Protein AF-A0A1V5R3N8-F1 (afdb_monomer)

Mean predicted aligned error: 13.06 Å

Secondary structure (DSSP, 8-state):
----HHHHHHHHHHT------HHHHHHHHHHHHHHHHHH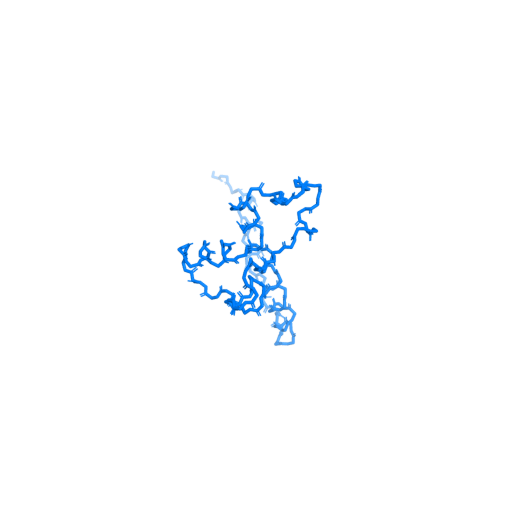HHHHHHHHHTSS-TTT---S-GGG-----S-TT-----TTTS------HHHHHHHHHH-

Sequence (98 aa):
MVEQPAVNRLLSKVMTKDNRKYADRRKYLIEAVSKRRKAVRDKALEYKGGKCEICGYSKCVQALEFHHLDGNKKDFGVSSKGFQDLGIKSFKRLINAC

Structure (mmCIF, N/CA/C/O backbone):
data_AF-A0A1V5R3N8-F1
#
_entry.id   AF-A0A1V5R3N8-F1
#
loop_
_atom_site.group_PDB
_atom_site.id
_atom_site.type_symbol
_atom_site.label_atom_id
_atom_site.label_alt_id
_atom_site.label_comp_id
_atom_site.label_asym_id
_atom_site.label_entity_id
_atom_site.label_seq_id
_atom_site.pdbx_PDB_ins_code
_atom_site.Cartn_x
_atom_site.Cartn_y
_atom_site.Cartn_z
_atom_site.occupancy
_atom_site.B_iso_or_equiv
_atom_site.auth_seq_id
_atom_site.auth_comp_id
_atom_site.auth_asym_id
_atom_site.auth_atom_id
_atom_site.pdbx_PDB_model_num
ATOM 1 N N . MET A 1 1 ? 42.700 25.940 -3.695 1.00 45.88 1 MET A N 1
ATOM 2 C CA . MET A 1 1 ? 41.492 25.421 -4.371 1.00 45.88 1 MET A CA 1
ATOM 3 C C . MET A 1 1 ? 41.456 23.924 -4.117 1.00 45.88 1 MET A C 1
ATOM 5 O O . MET A 1 1 ? 42.309 23.220 -4.631 1.00 45.88 1 MET A O 1
ATOM 9 N N . VAL A 1 2 ? 40.607 23.472 -3.193 1.00 49.53 2 VAL A N 1
ATOM 10 C CA . VAL A 1 2 ? 40.613 22.086 -2.698 1.00 49.53 2 VAL A CA 1
ATOM 11 C C . VAL A 1 2 ? 39.740 21.251 -3.628 1.00 49.53 2 VAL A C 1
ATOM 13 O O . VAL A 1 2 ? 38.520 21.411 -3.631 1.00 49.53 2 VAL A O 1
ATOM 16 N N . GLU A 1 3 ? 40.352 20.401 -4.447 1.00 57.38 3 GLU A N 1
ATOM 17 C CA . GLU A 1 3 ? 39.618 19.399 -5.219 1.00 57.38 3 GLU A CA 1
ATOM 18 C C . GLU A 1 3 ? 38.978 18.413 -4.237 1.00 57.38 3 GLU A C 1
ATOM 20 O O . GLU A 1 3 ? 39.668 17.664 -3.547 1.00 57.38 3 GLU A O 1
ATOM 25 N N . GLN A 1 4 ? 37.651 18.464 -4.103 1.00 56.12 4 GLN A N 1
ATOM 26 C CA . GLN A 1 4 ? 36.930 17.611 -3.164 1.00 56.12 4 GLN A CA 1
ATOM 27 C C . GLN A 1 4 ? 36.832 16.178 -3.732 1.00 56.12 4 GLN A C 1
ATOM 29 O O . GLN A 1 4 ? 36.102 15.951 -4.702 1.00 56.12 4 GLN A O 1
ATOM 34 N N . PRO A 1 5 ? 37.480 15.168 -3.119 1.00 61.44 5 PRO A N 1
ATOM 35 C CA . PRO A 1 5 ? 37.519 13.793 -3.639 1.00 61.44 5 PRO A CA 1
ATOM 36 C C . PRO A 1 5 ? 36.139 13.110 -3.671 1.00 61.44 5 PRO A C 1
ATOM 38 O O . PRO A 1 5 ? 35.936 12.118 -4.374 1.00 61.44 5 PRO A O 1
ATOM 41 N N . ALA A 1 6 ? 35.161 13.654 -2.940 1.00 62.47 6 ALA A N 1
ATOM 42 C CA . ALA A 1 6 ? 33.785 13.170 -2.927 1.00 62.47 6 ALA A CA 1
ATOM 43 C C . ALA A 1 6 ? 33.082 13.317 -4.291 1.00 62.47 6 ALA A C 1
ATOM 45 O O . ALA A 1 6 ? 32.269 12.466 -4.656 1.00 62.47 6 ALA A O 1
ATOM 46 N N . VAL A 1 7 ? 33.421 14.350 -5.069 1.00 61.25 7 VAL A N 1
ATOM 47 C CA . VAL A 1 7 ? 32.754 14.646 -6.348 1.00 61.25 7 VAL A CA 1
ATOM 48 C C . VAL A 1 7 ? 33.197 13.656 -7.436 1.00 61.25 7 VAL A C 1
ATOM 50 O O . VAL A 1 7 ? 32.367 13.125 -8.174 1.00 61.25 7 VAL A O 1
ATOM 53 N N . ASN A 1 8 ? 34.481 13.276 -7.448 1.00 59.44 8 ASN A N 1
ATO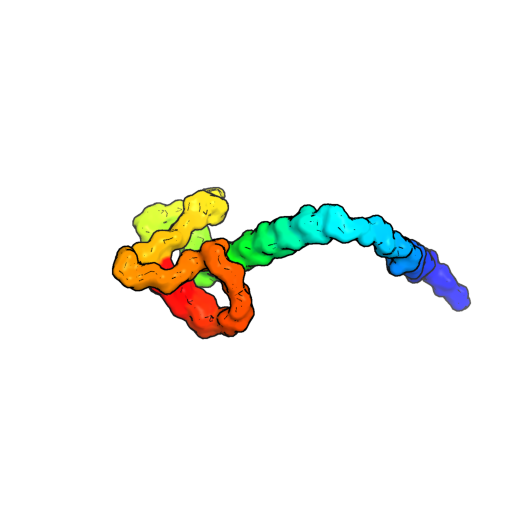M 54 C CA . ASN A 1 8 ? 35.032 12.274 -8.375 1.00 59.44 8 ASN A CA 1
ATOM 55 C C . ASN A 1 8 ? 34.500 10.850 -8.123 1.00 59.44 8 ASN A C 1
ATOM 57 O O . ASN A 1 8 ? 34.321 10.061 -9.058 1.00 59.44 8 ASN A O 1
ATOM 61 N N . ARG A 1 9 ? 34.161 10.516 -6.872 1.00 57.19 9 ARG A N 1
ATOM 62 C CA . ARG A 1 9 ? 33.523 9.231 -6.536 1.00 57.19 9 ARG A CA 1
ATOM 63 C C . ARG A 1 9 ? 32.077 9.145 -7.036 1.00 57.19 9 ARG A C 1
ATOM 65 O O . ARG A 1 9 ? 31.608 8.059 -7.370 1.00 57.19 9 ARG A O 1
ATOM 72 N N . LEU A 1 10 ? 31.372 10.273 -7.094 1.00 58.38 10 LEU A N 1
ATOM 73 C CA . LEU A 1 10 ? 30.011 10.346 -7.630 1.00 58.38 10 LEU A CA 1
ATOM 74 C C . LEU A 1 10 ? 30.009 10.304 -9.163 1.00 58.38 10 LEU A C 1
ATOM 76 O O . LEU A 1 10 ? 29.210 9.567 -9.738 1.00 58.38 10 LEU A O 1
ATOM 80 N N . LEU A 1 11 ? 30.944 10.996 -9.822 1.00 56.75 11 LEU A N 1
ATOM 81 C CA . LEU A 1 11 ? 31.069 11.001 -11.287 1.00 56.75 11 LEU A CA 1
ATOM 82 C C . LEU A 1 11 ? 31.350 9.603 -11.866 1.00 56.75 11 LEU A C 1
ATOM 84 O O . LEU A 1 11 ? 30.705 9.194 -12.830 1.00 56.75 11 LEU A O 1
ATOM 88 N N . SER A 1 12 ? 32.218 8.813 -11.225 1.00 56.53 12 SER A N 1
ATOM 89 C CA . SER A 1 12 ? 32.488 7.426 -11.652 1.00 56.53 12 SER A CA 1
ATOM 90 C C . SER A 1 12 ? 31.284 6.484 -11.493 1.00 56.53 12 SER A C 1
ATOM 92 O O . SER A 1 12 ? 31.147 5.521 -12.246 1.00 56.53 12 SER A O 1
ATOM 94 N N . LYS A 1 13 ? 30.365 6.775 -10.563 1.00 56.44 13 LYS A N 1
ATOM 95 C CA . LYS A 1 13 ? 29.134 5.994 -10.360 1.00 56.44 13 LYS A CA 1
ATOM 96 C C . LYS A 1 13 ? 28.107 6.226 -11.479 1.00 56.44 13 LYS A C 1
ATOM 98 O O . LYS A 1 13 ? 27.373 5.305 -11.831 1.00 56.44 13 LYS A O 1
ATOM 103 N N . VAL A 1 14 ? 28.073 7.436 -12.045 1.00 61.72 14 VAL A N 1
ATOM 104 C CA . VAL A 1 14 ? 27.115 7.859 -13.086 1.00 61.72 14 VAL A CA 1
ATOM 105 C C . VAL A 1 14 ? 27.473 7.299 -14.472 1.00 61.72 14 VAL A C 1
ATOM 107 O O . VAL A 1 14 ? 26.587 7.085 -15.291 1.00 61.72 14 VAL A O 1
ATOM 110 N N . MET A 1 15 ? 28.747 6.983 -14.727 1.00 60.53 15 MET A N 1
ATOM 111 C CA . MET A 1 15 ? 29.244 6.552 -16.046 1.00 60.53 15 MET A CA 1
ATOM 112 C C . MET A 1 15 ? 29.263 5.030 -16.274 1.00 60.53 15 MET A C 1
ATOM 114 O O . MET A 1 15 ? 29.887 4.550 -17.223 1.00 60.53 15 MET A O 1
ATOM 118 N N . THR A 1 16 ? 28.606 4.235 -15.427 1.00 66.69 16 THR A N 1
ATOM 119 C CA . THR A 1 16 ? 28.526 2.787 -15.670 1.00 66.69 16 THR A CA 1
ATOM 120 C C . THR A 1 16 ? 27.557 2.518 -16.824 1.00 66.69 16 THR A C 1
ATOM 122 O O . THR A 1 16 ? 26.375 2.846 -16.747 1.00 66.69 16 THR A O 1
ATOM 125 N N . LYS A 1 17 ? 28.074 1.967 -17.933 1.00 66.88 17 LYS A N 1
ATOM 126 C CA . LYS A 1 17 ? 27.265 1.578 -19.098 1.00 66.88 17 LYS A CA 1
ATOM 127 C C . LYS A 1 17 ? 26.133 0.666 -18.637 1.00 66.88 17 LYS A C 1
ATOM 129 O O . LYS A 1 17 ? 26.372 -0.388 -18.049 1.00 66.88 17 LYS A O 1
ATOM 134 N N . ASP A 1 18 ? 24.909 1.079 -18.932 1.00 67.75 18 ASP A N 1
ATOM 135 C CA . ASP 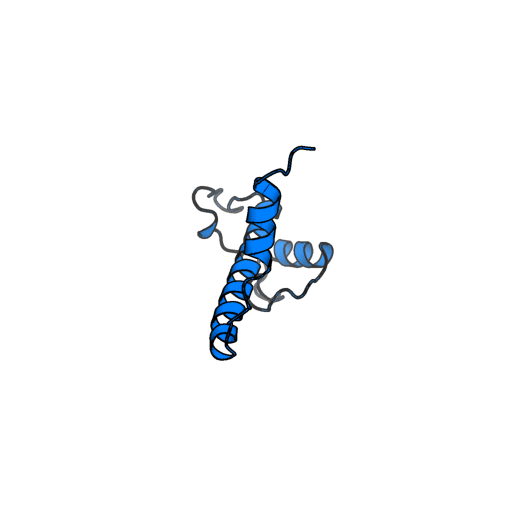A 1 18 ? 23.725 0.264 -18.728 1.00 67.75 18 ASP A CA 1
ATOM 136 C C . ASP A 1 18 ? 23.821 -0.998 -19.592 1.00 67.75 18 ASP A C 1
ATOM 138 O O . ASP A 1 18 ? 23.743 -0.938 -20.817 1.00 67.75 18 ASP A O 1
ATOM 142 N N . ASN A 1 19 ? 24.046 -2.136 -18.939 1.00 72.00 19 ASN A N 1
ATOM 143 C CA . ASN A 1 19 ? 24.233 -3.430 -19.590 1.00 72.00 19 ASN A CA 1
ATOM 144 C C . ASN A 1 19 ? 22.958 -4.294 -19.521 1.00 72.00 19 ASN A C 1
ATOM 14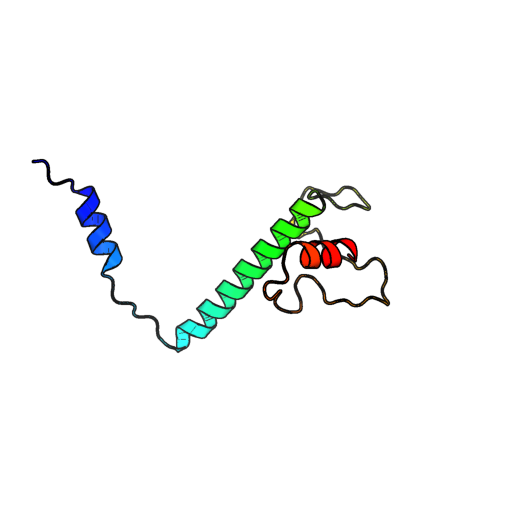6 O O . ASN A 1 19 ? 23.026 -5.513 -19.695 1.00 72.00 19 ASN A O 1
ATOM 150 N N . ARG A 1 20 ? 21.799 -3.689 -19.204 1.00 71.56 20 ARG A N 1
ATOM 151 C CA . ARG A 1 20 ? 20.518 -4.400 -19.089 1.00 71.56 20 ARG A CA 1
ATOM 152 C C . ARG A 1 20 ? 20.121 -4.963 -20.451 1.00 71.56 20 ARG A C 1
ATOM 154 O O . ARG A 1 20 ? 19.973 -4.225 -21.425 1.00 71.56 20 ARG A O 1
ATOM 161 N N . LYS A 1 21 ? 19.900 -6.275 -20.521 1.00 74.94 21 LYS A N 1
ATOM 162 C CA . LYS A 1 21 ? 19.408 -6.955 -21.724 1.00 74.94 21 LYS A CA 1
ATOM 163 C C . LYS A 1 21 ? 17.881 -6.983 -21.720 1.00 74.94 21 LYS A C 1
ATOM 165 O O . LYS A 1 21 ? 17.235 -6.884 -20.679 1.00 74.94 21 LYS A O 1
ATOM 170 N N . TYR A 1 22 ? 17.270 -7.190 -22.888 1.00 70.19 22 TYR A N 1
ATOM 171 C CA . TYR A 1 22 ? 15.808 -7.308 -23.002 1.00 70.19 22 TYR A CA 1
ATOM 172 C C . TYR A 1 22 ? 15.229 -8.425 -22.109 1.00 70.19 22 TYR A C 1
ATOM 174 O O . TYR A 1 22 ? 14.130 -8.286 -21.575 1.00 70.19 22 TYR A O 1
ATOM 182 N N . ALA A 1 23 ? 15.994 -9.496 -21.870 1.00 74.06 23 ALA A N 1
ATOM 183 C CA . ALA A 1 23 ? 15.636 -10.561 -20.931 1.00 74.06 23 ALA A CA 1
ATOM 184 C C . ALA A 1 23 ? 15.466 -10.059 -19.477 1.00 74.06 23 ALA A C 1
ATOM 186 O O . ALA A 1 23 ? 14.556 -10.505 -18.774 1.00 74.06 23 ALA A O 1
ATOM 187 N N . ASP A 1 24 ? 16.257 -9.069 -19.047 1.00 76.25 24 ASP A N 1
ATOM 188 C CA . ASP A 1 24 ? 16.180 -8.466 -17.707 1.00 76.25 24 ASP A CA 1
ATOM 189 C C . ASP A 1 24 ? 14.934 -7.582 -17.535 1.00 76.25 24 ASP A C 1
ATOM 191 O O . ASP A 1 24 ? 14.472 -7.336 -16.415 1.00 76.25 24 ASP A O 1
ATOM 195 N N . ARG A 1 25 ? 14.330 -7.142 -18.651 1.00 79.44 25 ARG A N 1
ATOM 196 C CA . ARG A 1 25 ? 13.140 -6.282 -18.663 1.00 79.44 25 ARG A CA 1
ATOM 197 C C . ARG A 1 25 ? 11.955 -6.945 -17.971 1.00 79.44 25 ARG A C 1
ATOM 199 O O . ARG A 1 25 ? 11.238 -6.277 -17.232 1.00 79.44 25 ARG A O 1
ATOM 206 N N . ARG A 1 26 ? 11.761 -8.257 -18.156 1.00 84.25 26 ARG A N 1
ATOM 207 C CA . ARG A 1 26 ? 10.671 -8.998 -17.498 1.00 84.25 26 ARG A CA 1
ATOM 208 C C . ARG A 1 26 ? 10.810 -8.941 -15.978 1.00 84.25 26 ARG A C 1
ATOM 210 O O . ARG A 1 26 ? 9.840 -8.629 -15.293 1.00 84.25 26 ARG A O 1
ATOM 217 N N . LYS A 1 27 ? 12.012 -9.210 -15.459 1.00 85.88 27 LYS A N 1
ATOM 218 C CA . LYS A 1 27 ? 12.288 -9.190 -14.017 1.00 85.88 27 LYS A CA 1
ATOM 219 C C . LYS A 1 27 ? 12.098 -7.785 -13.444 1.00 85.88 27 LYS A C 1
ATOM 221 O O . LYS A 1 27 ? 11.376 -7.626 -12.464 1.00 85.88 27 LYS A O 1
ATOM 226 N N . TYR A 1 28 ? 12.640 -6.772 -14.119 1.00 85.25 28 TYR A N 1
ATOM 227 C CA . TYR A 1 28 ? 12.456 -5.370 -13.745 1.00 85.25 28 TYR A CA 1
ATOM 228 C C . TYR A 1 28 ? 10.976 -4.968 -13.672 1.00 85.25 28 TYR A C 1
ATOM 230 O O . TYR A 1 28 ? 10.550 -4.358 -12.694 1.00 85.25 28 TYR A O 1
ATOM 238 N N . LEU A 1 29 ? 10.172 -5.334 -14.677 1.00 86.12 29 LEU A N 1
ATOM 239 C CA . LEU A 1 29 ? 8.744 -5.009 -14.706 1.00 86.12 29 LEU A CA 1
ATOM 240 C C . LEU A 1 29 ? 7.977 -5.697 -13.571 1.00 86.12 29 LEU A C 1
ATOM 242 O O . LEU A 1 29 ? 7.148 -5.056 -12.927 1.00 86.12 29 LEU A O 1
ATOM 246 N N . ILE A 1 30 ? 8.270 -6.969 -13.286 1.00 87.06 30 ILE A N 1
ATOM 247 C CA . ILE A 1 30 ? 7.661 -7.702 -12.165 1.00 87.06 30 ILE A CA 1
ATOM 248 C C . ILE A 1 30 ? 7.995 -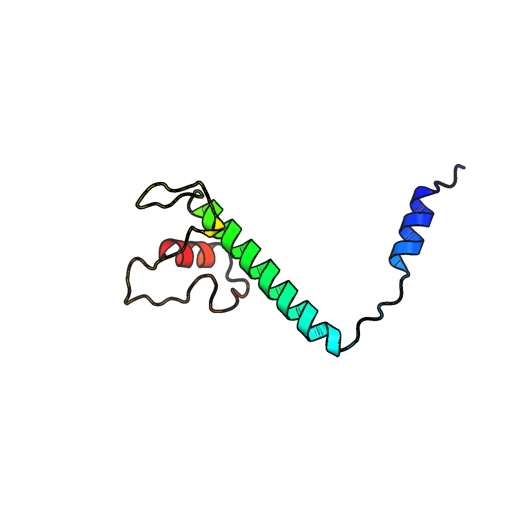7.018 -10.834 1.00 87.06 30 ILE A C 1
ATOM 250 O O . ILE A 1 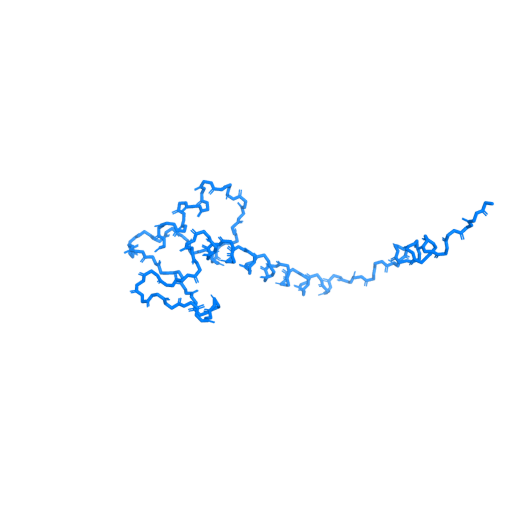30 ? 7.099 -6.760 -10.027 1.00 87.06 30 ILE A O 1
ATOM 254 N N . GLU A 1 31 ? 9.265 -6.678 -10.613 1.00 89.06 31 GLU A N 1
ATOM 255 C CA . GLU A 1 31 ? 9.702 -5.981 -9.402 1.00 89.06 31 GLU A CA 1
ATOM 256 C C . GLU A 1 31 ? 9.070 -4.590 -9.279 1.00 89.06 31 GLU A C 1
ATOM 258 O O . GLU A 1 31 ? 8.614 -4.218 -8.199 1.00 89.06 31 GLU A O 1
ATOM 263 N N . ALA A 1 32 ? 8.990 -3.830 -10.373 1.00 86.56 32 ALA A N 1
ATOM 264 C CA . ALA A 1 32 ? 8.359 -2.514 -10.396 1.00 86.56 32 ALA A CA 1
ATOM 265 C C . ALA A 1 32 ? 6.860 -2.593 -10.058 1.00 86.56 32 ALA A C 1
ATOM 267 O O . ALA A 1 32 ? 6.366 -1.811 -9.243 1.00 86.56 32 ALA A O 1
ATOM 268 N N . VAL A 1 33 ? 6.141 -3.571 -10.622 1.00 85.25 33 VAL A N 1
ATOM 269 C CA . VAL A 1 33 ? 4.724 -3.818 -10.307 1.00 85.25 33 VAL A CA 1
ATOM 270 C C . VAL A 1 33 ? 4.554 -4.216 -8.842 1.00 85.25 33 VAL A C 1
ATOM 272 O O . VAL A 1 33 ? 3.671 -3.682 -8.170 1.00 85.25 33 VAL A O 1
ATOM 275 N N . SER A 1 34 ? 5.407 -5.104 -8.328 1.00 86.69 34 SER A N 1
ATOM 276 C CA . SER A 1 34 ? 5.385 -5.527 -6.924 1.00 86.69 34 SER A CA 1
ATOM 277 C C . SER A 1 34 ? 5.610 -4.347 -5.970 1.00 86.69 34 SER A C 1
ATOM 279 O O . SER A 1 34 ? 4.792 -4.100 -5.081 1.00 86.69 34 SER A O 1
ATOM 281 N N . LYS A 1 35 ? 6.653 -3.540 -6.216 1.00 87.12 35 LYS A N 1
ATOM 282 C CA . LYS A 1 35 ? 6.958 -2.326 -5.438 1.00 87.12 35 LYS A CA 1
ATOM 283 C C . LYS A 1 35 ? 5.789 -1.346 -5.439 1.00 87.12 35 LYS A C 1
ATOM 285 O O . LYS A 1 35 ? 5.406 -0.844 -4.385 1.00 87.12 35 LYS A O 1
ATOM 290 N N . ARG A 1 36 ? 5.183 -1.111 -6.605 1.00 84.31 36 ARG A N 1
ATOM 291 C CA . ARG A 1 36 ? 4.016 -0.233 -6.729 1.00 84.31 36 ARG A CA 1
ATOM 292 C C . ARG A 1 36 ? 2.821 -0.758 -5.937 1.00 84.31 36 ARG A C 1
ATOM 294 O O . ARG A 1 36 ? 2.210 0.013 -5.207 1.00 84.31 36 ARG A O 1
ATOM 301 N N . ARG A 1 37 ? 2.483 -2.046 -6.064 1.00 83.25 37 ARG A N 1
ATOM 302 C CA . ARG A 1 37 ? 1.363 -2.659 -5.327 1.00 83.25 37 ARG A CA 1
ATOM 303 C C . ARG A 1 37 ? 1.555 -2.548 -3.818 1.00 83.25 37 ARG A C 1
ATOM 305 O O . ARG A 1 37 ? 0.605 -2.206 -3.122 1.00 83.25 37 ARG A O 1
ATOM 312 N N . LYS A 1 38 ? 2.782 -2.763 -3.333 1.00 85.19 38 LYS A N 1
ATOM 313 C CA . LYS A 1 38 ? 3.128 -2.563 -1.922 1.00 85.19 38 LYS A CA 1
ATOM 314 C C . LYS A 1 38 ? 2.895 -1.112 -1.488 1.00 85.19 38 LYS A C 1
ATOM 316 O O . LYS A 1 38 ? 2.141 -0.882 -0.556 1.00 85.19 38 LYS A O 1
ATOM 321 N N . ALA A 1 39 ? 3.422 -0.141 -2.234 1.00 85.25 39 ALA A N 1
ATOM 322 C CA . ALA A 1 39 ? 3.250 1.277 -1.913 1.00 85.25 39 ALA A CA 1
ATOM 323 C C . ALA A 1 39 ? 1.776 1.731 -1.912 1.00 85.25 39 ALA A C 1
ATOM 325 O O . ALA A 1 39 ? 1.373 2.536 -1.078 1.00 85.25 39 ALA A O 1
ATOM 326 N N . VAL A 1 40 ? 0.961 1.228 -2.845 1.00 83.00 40 VAL A N 1
ATOM 327 C CA . VAL A 1 40 ? -0.484 1.514 -2.889 1.00 83.00 40 VAL A CA 1
ATOM 328 C C . VAL A 1 40 ? -1.194 0.908 -1.676 1.00 83.00 40 VAL A C 1
ATOM 330 O O . VAL A 1 40 ? -2.020 1.581 -1.063 1.00 83.00 40 VAL A O 1
ATOM 333 N N . ARG A 1 41 ? -0.855 -0.333 -1.304 1.00 83.12 41 ARG A N 1
ATOM 334 C CA . ARG A 1 41 ? -1.408 -0.998 -0.117 1.00 83.12 41 ARG A CA 1
ATOM 335 C C . ARG A 1 41 ? -1.061 -0.248 1.166 1.00 83.12 41 ARG A C 1
ATOM 337 O O . ARG A 1 41 ? -1.952 -0.018 1.974 1.00 83.12 41 ARG A O 1
ATOM 344 N N . ASP A 1 42 ? 0.194 0.158 1.327 1.00 85.38 42 ASP A N 1
ATOM 345 C CA . ASP A 1 42 ? 0.653 0.863 2.526 1.00 85.38 42 ASP A CA 1
ATOM 346 C C . ASP A 1 42 ? -0.108 2.189 2.701 1.00 85.38 42 ASP A C 1
ATOM 348 O O . ASP A 1 42 ? -0.653 2.451 3.771 1.00 85.38 42 ASP A O 1
ATOM 352 N N . LYS A 1 43 ? -0.281 2.958 1.616 1.00 85.38 43 LYS A N 1
ATOM 353 C CA . LYS A 1 43 ? -1.113 4.177 1.610 1.00 85.38 43 LYS A CA 1
ATOM 354 C C . LYS A 1 43 ? -2.576 3.908 1.964 1.00 85.38 43 LYS A C 1
ATOM 356 O O . LYS A 1 43 ? -3.223 4.738 2.596 1.00 85.38 43 LYS A O 1
ATOM 361 N N . ALA A 1 44 ? -3.124 2.777 1.520 1.00 83.81 44 ALA A N 1
ATOM 362 C CA . ALA A 1 44 ? -4.511 2.420 1.797 1.00 83.81 44 ALA A CA 1
ATOM 363 C C . ALA A 1 44 ? -4.714 2.080 3.278 1.00 83.81 44 ALA A C 1
ATOM 365 O O . ALA A 1 44 ? -5.706 2.487 3.881 1.00 83.81 44 ALA A O 1
ATOM 366 N N . LEU A 1 45 ? -3.750 1.370 3.868 1.00 85.62 45 LEU A N 1
ATOM 367 C CA . LEU A 1 45 ? -3.757 1.021 5.285 1.00 85.62 45 LEU A CA 1
ATOM 368 C C . LEU A 1 45 ? -3.564 2.259 6.156 1.00 85.62 45 LEU A C 1
ATOM 370 O O . LEU A 1 45 ? -4.301 2.424 7.122 1.00 85.62 45 LEU A O 1
ATOM 374 N N . GLU A 1 46 ? -2.654 3.160 5.782 1.00 86.75 46 GLU A N 1
ATOM 375 C CA . GLU A 1 46 ? -2.486 4.460 6.442 1.00 86.75 46 GLU A CA 1
ATOM 376 C C . GLU A 1 46 ? -3.795 5.265 6.427 1.00 86.75 46 GLU A C 1
ATOM 378 O O . GLU A 1 46 ? -4.235 5.750 7.466 1.00 86.75 46 GLU A O 1
ATOM 383 N N . TYR A 1 47 ? -4.481 5.322 5.280 1.00 86.00 47 TYR A N 1
ATOM 384 C CA . TYR A 1 47 ? -5.760 6.025 5.151 1.00 86.00 47 TYR A CA 1
ATOM 385 C C . TYR A 1 47 ? -6.879 5.437 6.034 1.00 86.00 47 TYR A C 1
ATOM 387 O O . TYR A 1 47 ? -7.687 6.194 6.567 1.00 86.00 47 TYR A O 1
ATOM 395 N N . LYS A 1 48 ? -6.920 4.110 6.219 1.00 83.94 48 LYS A N 1
ATOM 396 C CA . LYS A 1 48 ? -7.890 3.417 7.094 1.00 83.94 48 LYS A CA 1
ATOM 397 C C . LYS A 1 48 ? -7.441 3.318 8.562 1.00 83.94 48 LYS A C 1
ATOM 399 O O . LYS A 1 48 ? -8.170 2.781 9.390 1.00 83.94 48 LYS A O 1
ATOM 404 N N . GLY A 1 49 ? -6.264 3.843 8.908 1.00 86.88 49 GLY A N 1
ATOM 405 C CA . GLY A 1 49 ? -5.768 3.901 10.287 1.00 86.88 49 GLY A CA 1
ATOM 406 C C . GLY A 1 49 ? -4.969 2.680 10.759 1.00 86.88 49 GLY A C 1
ATOM 407 O O . GLY A 1 49 ? -4.754 2.528 11.959 1.00 86.88 49 GLY A O 1
ATOM 408 N N . GLY A 1 50 ? -4.524 1.808 9.849 1.00 87.00 50 GLY A N 1
ATOM 409 C CA . GLY A 1 50 ? -3.527 0.763 10.129 1.00 87.00 50 GLY A CA 1
ATOM 410 C C . GLY A 1 50 ? -3.981 -0.368 11.059 1.00 87.00 50 GLY A C 1
ATOM 411 O O . GLY A 1 50 ? -3.146 -1.123 11.556 1.00 87.00 50 GLY A O 1
ATOM 412 N N . LYS A 1 51 ? -5.287 -0.499 11.300 1.00 88.81 51 LYS A N 1
ATOM 413 C CA . LYS A 1 51 ? -5.888 -1.535 12.146 1.00 88.81 51 LYS A CA 1
ATOM 414 C C . LYS A 1 51 ? -7.144 -2.098 11.492 1.00 88.81 51 LYS A C 1
ATOM 416 O O . LYS A 1 51 ? -7.801 -1.407 10.719 1.00 88.81 51 LYS A O 1
ATOM 421 N N . CYS A 1 52 ? -7.490 -3.338 11.818 1.00 86.94 52 CYS A N 1
ATOM 422 C CA . CYS A 1 52 ? -8.772 -3.903 11.411 1.00 86.94 52 CYS A CA 1
ATOM 423 C C . CYS A 1 52 ? -9.922 -3.121 12.066 1.00 86.94 52 CYS A C 1
ATOM 425 O O . CYS A 1 52 ? -9.920 -2.928 13.281 1.00 86.94 52 CYS A O 1
ATOM 427 N N . GLU A 1 53 ? -10.913 -2.701 11.283 1.00 84.25 53 GLU A N 1
ATOM 428 C CA . GLU A 1 53 ? -12.093 -1.986 11.790 1.00 84.25 53 GLU A CA 1
ATOM 429 C C . GLU A 1 53 ? -13.052 -2.888 12.585 1.00 84.25 53 GLU A C 1
ATOM 431 O O . GLU A 1 53 ? -13.749 -2.403 13.469 1.00 84.25 53 GLU A O 1
ATOM 436 N N . ILE A 1 54 ? -13.034 -4.201 12.327 1.00 84.69 54 ILE A N 1
ATOM 437 C CA . ILE A 1 54 ? -13.917 -5.181 12.978 1.00 84.69 54 ILE A CA 1
ATOM 438 C C . ILE A 1 54 ? -13.347 -5.629 14.331 1.00 84.69 54 ILE A C 1
ATOM 440 O O . ILE A 1 54 ? -14.064 -5.667 15.325 1.00 84.69 54 ILE A O 1
ATOM 444 N N . CYS A 1 55 ? -12.059 -5.988 14.379 1.00 88.56 55 CYS A 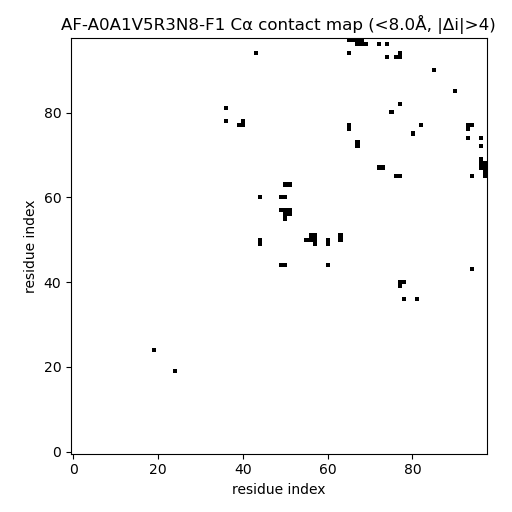N 1
ATOM 445 C CA . CYS A 1 55 ? -11.441 -6.595 15.568 1.00 88.56 55 CYS A CA 1
ATOM 446 C C . CYS A 1 55 ? -10.278 -5.791 16.172 1.00 88.56 55 CYS A C 1
ATOM 448 O O . CYS A 1 55 ? -9.710 -6.198 17.182 1.00 88.56 55 CYS A O 1
ATOM 450 N N . GLY A 1 56 ? -9.874 -4.675 15.559 1.00 87.19 56 GLY A N 1
ATOM 451 C CA . GLY A 1 56 ? -8.789 -3.828 16.065 1.00 87.19 56 GLY A CA 1
ATOM 452 C C . GLY A 1 56 ? -7.372 -4.382 15.877 1.00 87.19 56 GLY A C 1
ATOM 453 O O . GLY A 1 56 ? -6.422 -3.763 16.354 1.00 87.19 56 GLY A O 1
ATOM 454 N N . TYR A 1 57 ? -7.189 -5.516 15.190 1.00 89.62 57 TYR A N 1
ATOM 455 C CA . TYR A 1 57 ? -5.865 -6.108 14.967 1.00 89.62 57 TYR A CA 1
ATOM 456 C C . TYR A 1 57 ? -4.910 -5.128 14.267 1.00 89.62 57 TYR A C 1
ATOM 458 O O . TYR A 1 57 ? -5.228 -4.608 13.201 1.00 89.62 57 TYR A O 1
ATOM 466 N N . SER A 1 58 ? -3.729 -4.912 14.853 1.00 88.94 58 SER A N 1
ATOM 467 C CA . SER A 1 58 ? -2.695 -3.989 14.350 1.00 88.94 58 SER A CA 1
ATOM 468 C C . SER A 1 58 ? -1.272 -4.566 14.404 1.00 88.94 58 SER A C 1
ATOM 470 O O . SER A 1 58 ? -0.306 -3.870 14.103 1.00 88.94 58 SER A O 1
ATOM 472 N N . LYS A 1 59 ? -1.112 -5.847 14.775 1.00 87.31 59 LYS A N 1
ATOM 473 C CA . LYS A 1 59 ? 0.216 -6.462 14.973 1.00 87.31 59 LYS A CA 1
ATOM 474 C C . LYS A 1 59 ? 0.962 -6.716 13.660 1.00 87.31 59 LYS A C 1
ATOM 476 O O . LYS A 1 59 ? 2.185 -6.644 13.634 1.00 87.31 59 LYS A O 1
ATOM 481 N N . CYS A 1 60 ? 0.242 -7.031 12.582 1.00 86.81 60 CYS A N 1
ATOM 482 C CA . CYS A 1 60 ? 0.829 -7.298 11.270 1.00 86.81 60 CYS A CA 1
ATOM 483 C C . CYS A 1 60 ? 0.024 -6.620 10.159 1.00 86.81 60 CYS A C 1
ATOM 485 O O . CYS A 1 60 ? -1.050 -7.076 9.774 1.00 86.81 60 CYS A O 1
ATOM 487 N N . VAL A 1 61 ? 0.589 -5.553 9.597 1.00 83.19 61 VAL A N 1
ATOM 488 C CA . VAL A 1 61 ? -0.001 -4.762 8.504 1.00 83.19 61 VAL A CA 1
ATOM 489 C C . VAL A 1 61 ? -0.192 -5.607 7.233 1.00 83.19 61 VAL A C 1
ATOM 491 O O . VAL A 1 61 ? -1.150 -5.424 6.486 1.00 83.19 61 VAL A O 1
ATOM 494 N N . GLN A 1 62 ? 0.680 -6.595 7.005 1.00 83.12 62 GLN A N 1
ATOM 495 C CA . GLN A 1 62 ? 0.568 -7.506 5.860 1.00 83.12 62 GLN A CA 1
ATOM 496 C C . GLN A 1 62 ? -0.579 -8.514 5.991 1.00 83.12 62 GLN A C 1
ATOM 498 O O . GLN A 1 62 ? -1.037 -9.022 4.972 1.00 83.12 62 GLN A O 1
ATOM 503 N N . ALA A 1 63 ? -1.050 -8.789 7.211 1.00 83.75 63 ALA A N 1
ATOM 504 C CA . ALA A 1 63 ? -2.192 -9.669 7.451 1.00 83.75 63 ALA A CA 1
ATOM 505 C C . ALA A 1 63 ? -3.542 -8.945 7.299 1.00 83.75 63 ALA A C 1
ATOM 507 O O . ALA A 1 63 ? -4.579 -9.596 7.255 1.00 83.75 63 ALA A O 1
ATOM 508 N N . LEU A 1 64 ? -3.545 -7.609 7.217 1.00 84.81 64 LEU A N 1
ATOM 509 C CA . LEU A 1 64 ? -4.762 -6.823 7.018 1.00 84.81 64 LEU A CA 1
ATOM 510 C C . LEU A 1 64 ? -5.199 -6.878 5.558 1.00 84.81 64 LEU A C 1
ATOM 512 O O . LEU A 1 64 ? -4.478 -6.384 4.691 1.00 84.81 64 LEU A O 1
ATOM 516 N N . GLU A 1 65 ? -6.373 -7.438 5.287 1.00 82.56 65 GLU A N 1
ATOM 517 C CA . GLU A 1 65 ? -6.964 -7.489 3.950 1.00 82.56 65 GLU A CA 1
ATOM 518 C C . GLU A 1 65 ? -8.156 -6.539 3.817 1.00 82.56 65 GLU A C 1
ATOM 520 O O . GLU A 1 65 ? -8.847 -6.229 4.785 1.00 82.56 65 GLU A O 1
ATOM 525 N N . PHE A 1 66 ? -8.374 -6.059 2.593 1.00 79.25 66 PHE A N 1
ATOM 526 C CA . PHE A 1 66 ? -9.516 -5.221 2.247 1.00 79.25 66 PHE A CA 1
ATOM 527 C C . PHE A 1 66 ? -10.635 -6.121 1.722 1.00 79.25 66 PHE A C 1
ATOM 529 O O . PHE A 1 66 ? -10.509 -6.702 0.640 1.00 79.25 66 PHE A O 1
ATOM 536 N N . HIS A 1 67 ? -11.712 -6.239 2.491 1.00 76.31 67 HIS A N 1
ATOM 537 C CA . HIS A 1 67 ? -12.957 -6.878 2.061 1.00 76.31 67 HIS A CA 1
ATOM 538 C C . HIS A 1 67 ? -13.886 -5.808 1.493 1.00 76.31 67 HIS A C 1
ATOM 540 O O . HIS A 1 67 ? -13.719 -4.661 1.848 1.00 76.31 67 HIS A O 1
ATOM 546 N N . HIS A 1 68 ? -14.813 -6.142 0.592 1.00 73.81 68 HIS A N 1
ATOM 547 C CA . HIS A 1 68 ? -15.842 -5.183 0.166 1.00 73.81 68 HIS A CA 1
ATOM 548 C C . HIS A 1 68 ? -17.043 -5.293 1.101 1.00 73.81 68 HIS A C 1
ATOM 550 O O . HIS A 1 68 ? -17.496 -6.409 1.358 1.00 73.81 68 HIS A O 1
ATOM 556 N N . LEU A 1 69 ? -17.578 -4.157 1.553 1.00 71.81 69 LEU A N 1
ATOM 557 C CA . LEU A 1 69 ? -18.783 -4.110 2.395 1.00 71.81 69 LEU A CA 1
ATOM 558 C C . LEU A 1 69 ? -20.030 -4.639 1.669 1.00 71.81 69 LEU A C 1
ATOM 560 O O . LEU A 1 69 ? -20.885 -5.271 2.281 1.00 71.81 69 LEU A O 1
ATOM 564 N N . ASP A 1 70 ? -20.129 -4.398 0.361 1.00 69.12 70 ASP A N 1
ATOM 565 C CA . ASP A 1 70 ? -21.246 -4.837 -0.477 1.00 69.12 70 ASP A CA 1
ATOM 566 C C . ASP A 1 70 ? -20.729 -5.748 -1.599 1.00 69.12 70 ASP A C 1
ATOM 568 O O . ASP A 1 70 ? -20.062 -5.300 -2.535 1.00 69.12 70 ASP A O 1
ATOM 572 N N . GLY A 1 71 ? -21.039 -7.045 -1.511 1.00 66.62 71 GLY A N 1
ATOM 573 C CA . GLY A 1 71 ? -20.599 -8.059 -2.475 1.00 66.62 71 GLY A CA 1
ATOM 574 C C . GLY A 1 71 ? -21.112 -7.841 -3.905 1.00 66.62 71 GLY A C 1
ATOM 575 O O . GLY A 1 71 ? -20.529 -8.392 -4.843 1.00 66.62 71 GLY A O 1
ATOM 576 N N . ASN A 1 72 ? -22.154 -7.019 -4.089 1.00 61.75 72 ASN A N 1
ATOM 577 C CA . ASN A 1 72 ? -22.680 -6.643 -5.404 1.00 61.75 72 ASN A CA 1
ATOM 578 C C . ASN A 1 72 ? -21.905 -5.485 -6.054 1.00 61.75 72 ASN A C 1
ATOM 580 O O . ASN A 1 72 ? -21.919 -5.336 -7.277 1.00 61.75 72 ASN A O 1
ATOM 584 N N . LYS A 1 73 ? -21.170 -4.688 -5.271 1.00 58.69 73 LYS A N 1
ATOM 585 C CA . LYS A 1 73 ? -20.328 -3.593 -5.772 1.00 58.69 73 LYS A CA 1
ATOM 586 C C . LYS A 1 73 ? -18.891 -4.077 -5.939 1.00 58.69 73 LYS A C 1
ATOM 588 O O . LYS A 1 73 ? -17.986 -3.672 -5.218 1.00 58.69 73 LYS A O 1
ATOM 593 N N . LYS A 1 74 ? -18.664 -4.945 -6.930 1.00 57.31 74 LYS A N 1
ATOM 594 C CA . LYS A 1 74 ? -17.316 -5.351 -7.376 1.00 57.31 74 LYS A CA 1
ATOM 595 C C . LYS A 1 74 ? -16.632 -4.231 -8.174 1.00 57.31 74 LYS A C 1
ATOM 597 O O . LYS A 1 74 ? -16.243 -4.415 -9.327 1.00 57.31 74 LYS A O 1
ATOM 602 N N . ASP A 1 75 ? -16.462 -3.066 -7.562 1.00 55.72 75 ASP A N 1
ATOM 603 C CA . ASP A 1 75 ? -15.558 -2.045 -8.085 1.00 55.72 75 ASP A CA 1
ATOM 604 C C . ASP A 1 75 ? -14.132 -2.506 -7.731 1.00 55.72 75 ASP A C 1
ATOM 606 O O . ASP A 1 75 ? -13.697 -2.395 -6.598 1.00 55.72 75 ASP A O 1
ATOM 610 N N . PHE A 1 76 ? -13.475 -3.171 -8.686 1.00 59.31 76 PHE A N 1
ATOM 611 C CA . PHE A 1 76 ? -12.122 -3.759 -8.669 1.00 59.31 76 PHE A CA 1
ATOM 612 C C . PHE A 1 76 ? -11.272 -3.585 -7.389 1.00 59.31 76 PHE A C 1
ATOM 614 O O . PHE A 1 76 ? -10.924 -2.476 -6.996 1.00 59.31 76 PHE A O 1
ATOM 621 N N . GLY A 1 77 ? -10.784 -4.701 -6.830 1.00 57.56 77 GLY A N 1
ATOM 622 C CA . GLY A 1 77 ? -9.915 -4.678 -5.651 1.00 57.56 77 GLY A CA 1
ATOM 623 C C . GLY A 1 77 ? -8.644 -3.840 -5.840 1.00 57.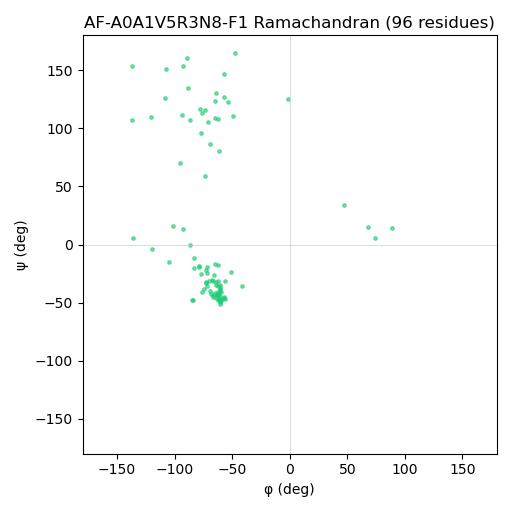56 77 GLY A C 1
ATOM 624 O O . GLY A 1 77 ? -8.050 -3.811 -6.923 1.00 57.56 77 GLY A O 1
ATOM 625 N N . VAL A 1 78 ? -8.187 -3.216 -4.746 1.00 61.84 78 VAL A N 1
ATOM 626 C CA . VAL A 1 78 ? -7.027 -2.298 -4.685 1.00 61.84 78 VAL A CA 1
ATOM 627 C C . VAL A 1 78 ? -5.745 -2.879 -5.328 1.00 61.84 78 VAL A C 1
ATOM 629 O O . VAL A 1 78 ? -4.871 -2.148 -5.793 1.00 61.84 78 VAL A O 1
ATOM 632 N N . SER A 1 79 ? -5.643 -4.211 -5.417 1.00 56.91 79 SER A N 1
ATOM 633 C CA . SER A 1 79 ? -4.487 -4.950 -5.949 1.00 56.91 79 SER A CA 1
ATOM 634 C C . SER A 1 79 ? -4.684 -5.543 -7.363 1.00 56.91 79 SER A C 1
ATOM 636 O O . SER A 1 79 ? -3.708 -5.930 -8.016 1.00 56.91 79 SER A O 1
ATOM 638 N N . SER A 1 80 ? -5.924 -5.627 -7.865 1.00 58.41 80 SER A N 1
ATOM 639 C CA . SER A 1 80 ? -6.295 -6.525 -8.976 1.00 58.41 80 SER A CA 1
ATOM 640 C C . SER A 1 80 ? -6.041 -5.933 -10.363 1.00 58.41 80 SER A C 1
ATOM 642 O O . SER A 1 80 ? -5.432 -6.579 -11.215 1.00 58.41 80 SER A O 1
ATOM 644 N N . LYS A 1 81 ? -6.472 -4.692 -10.604 1.00 55.44 81 LYS A N 1
ATOM 645 C CA . LYS A 1 81 ? -6.162 -3.951 -11.834 1.00 55.44 81 LYS A CA 1
ATOM 646 C C . LYS A 1 81 ? -5.182 -2.857 -11.464 1.00 55.44 81 LYS A C 1
ATOM 648 O O . LYS A 1 81 ? -5.426 -2.124 -10.514 1.00 55.44 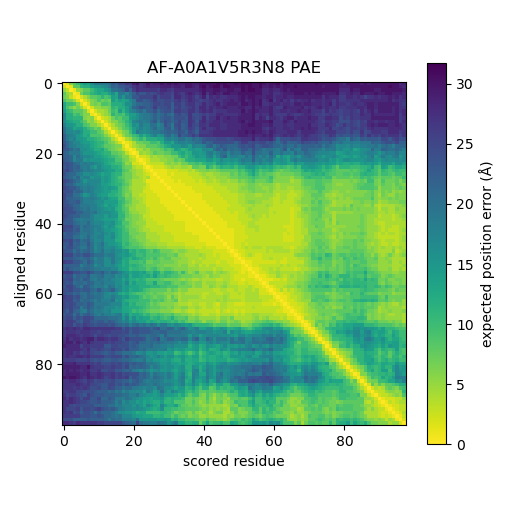81 LYS A O 1
ATOM 653 N N . GLY A 1 82 ? -4.045 -2.792 -12.159 1.00 53.56 82 GLY A N 1
ATOM 654 C CA . GLY A 1 82 ? -3.004 -1.811 -11.865 1.00 53.56 82 GLY A CA 1
ATOM 655 C C . GLY A 1 82 ? -3.627 -0.423 -11.764 1.00 53.56 82 GLY A C 1
ATOM 656 O O . GLY A 1 82 ? -4.106 0.077 -12.773 1.00 53.56 82 GLY A O 1
ATOM 657 N N . PHE A 1 83 ? -3.660 0.144 -10.554 1.00 57.59 83 PHE A N 1
ATOM 658 C CA . PHE A 1 83 ? -4.265 1.439 -10.234 1.00 57.59 83 PHE A CA 1
ATOM 659 C C . PHE A 1 83 ? -3.560 2.544 -11.019 1.00 57.59 83 PHE A C 1
ATOM 661 O O . PHE A 1 83 ? -2.632 3.172 -10.515 1.00 57.59 83 PHE A O 1
ATOM 668 N N . GLN A 1 84 ? -3.915 2.718 -12.291 1.00 49.47 84 GLN A N 1
ATOM 669 C CA . GLN A 1 84 ? -3.388 3.742 -13.184 1.00 49.47 84 GLN A CA 1
ATOM 670 C C . GLN A 1 84 ? -3.902 5.093 -12.710 1.00 49.47 84 GLN A C 1
ATOM 672 O O . GLN A 1 84 ? -4.964 5.524 -13.126 1.00 49.47 84 GLN A O 1
ATOM 677 N N . ASP A 1 85 ? -3.167 5.695 -11.778 1.00 50.28 85 ASP A N 1
ATOM 678 C CA . ASP A 1 85 ? -3.169 7.130 -11.490 1.00 50.28 85 ASP A CA 1
ATOM 679 C C . ASP A 1 85 ? -4.552 7.786 -11.358 1.00 50.28 85 ASP A C 1
ATOM 681 O O . ASP A 1 85 ? -4.775 8.943 -11.704 1.00 50.28 85 ASP A O 1
ATOM 685 N N . LEU A 1 86 ? -5.518 7.035 -10.832 1.00 52.47 86 LEU A N 1
ATOM 686 C CA . LEU A 1 86 ? -6.807 7.582 -10.467 1.00 52.47 86 LEU A CA 1
ATOM 687 C C . LEU A 1 86 ? -6.543 8.450 -9.237 1.00 52.47 86 LEU A C 1
ATOM 689 O O . LEU A 1 86 ? -6.254 7.924 -8.161 1.00 52.47 86 LEU A O 1
ATOM 693 N N . GLY A 1 87 ? -6.557 9.772 -9.428 1.00 55.59 87 GLY A N 1
ATOM 694 C CA . GLY A 1 87 ? -6.200 10.754 -8.406 1.00 55.59 87 GLY A CA 1
ATOM 695 C C . GLY A 1 87 ? -6.866 10.503 -7.047 1.00 55.59 87 GLY A C 1
ATOM 696 O O . GLY A 1 87 ? -7.844 9.766 -6.931 1.00 55.59 87 GLY A O 1
ATOM 697 N N . ILE A 1 88 ? -6.352 11.160 -6.003 1.00 60.72 88 ILE A N 1
ATOM 698 C CA . ILE A 1 88 ? -6.666 10.923 -4.575 1.00 60.72 88 ILE A CA 1
ATOM 699 C C . ILE A 1 88 ? -8.165 10.677 -4.287 1.00 60.72 88 ILE A C 1
ATOM 701 O O . ILE A 1 88 ? -8.502 9.860 -3.433 1.00 60.72 88 ILE A O 1
ATOM 705 N N . LYS A 1 89 ? -9.076 11.347 -5.007 1.00 57.62 89 LYS A N 1
ATOM 706 C CA . LYS A 1 89 ? -10.536 11.181 -4.882 1.00 57.62 89 LYS A CA 1
ATOM 707 C C . LYS A 1 89 ? -11.011 9.754 -5.192 1.00 57.62 89 LYS A C 1
ATOM 709 O O . LYS A 1 89 ? -11.771 9.176 -4.420 1.00 57.62 89 LYS A O 1
ATOM 714 N N . SER A 1 90 ? -10.542 9.179 -6.291 1.00 63.41 90 SER A N 1
ATOM 715 C CA . SER A 1 90 ? -10.919 7.837 -6.739 1.00 63.41 90 SER A CA 1
ATOM 716 C C . SER A 1 90 ? -10.313 6.751 -5.850 1.00 63.41 90 SER A C 1
ATOM 718 O O . SER A 1 90 ? -10.976 5.761 -5.554 1.00 63.41 90 SER A O 1
ATOM 720 N N . PHE A 1 91 ? -9.086 6.971 -5.362 1.00 67.19 91 PHE A N 1
ATOM 721 C CA . PHE A 1 91 ? -8.423 6.097 -4.388 1.00 67.19 91 PHE A CA 1
ATOM 722 C C . PHE A 1 91 ? -9.228 5.984 -3.087 1.00 67.19 91 PHE A C 1
ATOM 724 O O . PHE A 1 91 ? -9.534 4.880 -2.644 1.00 67.19 91 PHE A O 1
ATOM 731 N N . LYS A 1 92 ? -9.654 7.125 -2.525 1.00 69.06 92 LYS A N 1
ATOM 732 C CA . LYS A 1 92 ? -10.494 7.162 -1.319 1.00 69.06 92 LYS A CA 1
ATOM 733 C C . LYS A 1 92 ? -11.847 6.485 -1.534 1.00 69.06 92 LYS A C 1
ATOM 735 O O . LYS A 1 92 ? -12.297 5.754 -0.662 1.00 69.06 92 LYS A O 1
ATOM 740 N N . ARG A 1 93 ? -12.483 6.690 -2.696 1.00 69.88 93 ARG A N 1
ATOM 741 C CA . ARG A 1 93 ? -13.771 6.055 -3.021 1.00 69.88 93 ARG A CA 1
ATOM 742 C C . ARG A 1 93 ? -13.676 4.530 -2.998 1.00 69.88 93 ARG A C 1
ATOM 744 O O . ARG A 1 93 ? -14.525 3.891 -2.394 1.00 69.88 93 ARG A O 1
ATOM 751 N N . LEU A 1 94 ? -12.644 3.974 -3.630 1.00 69.44 94 LEU A N 1
ATOM 752 C CA . LEU A 1 94 ? -12.429 2.526 -3.702 1.00 69.44 94 LEU A CA 1
ATOM 753 C C . LEU A 1 94 ? -12.111 1.938 -2.330 1.00 69.44 94 LEU A C 1
ATOM 755 O O . LEU A 1 94 ? -12.723 0.957 -1.937 1.00 69.44 94 LEU A O 1
ATOM 759 N N . ILE A 1 95 ? -11.226 2.581 -1.566 1.00 73.81 95 ILE A N 1
ATOM 760 C CA . ILE A 1 95 ? -10.883 2.102 -0.223 1.00 73.81 95 ILE A CA 1
ATOM 761 C C . ILE A 1 95 ? -12.057 2.210 0.743 1.00 73.81 95 ILE A C 1
ATOM 763 O O . ILE A 1 95 ? -12.147 1.386 1.632 1.00 73.81 95 ILE A O 1
ATOM 767 N N . ASN A 1 96 ? -12.951 3.188 0.597 1.00 72.31 96 ASN A N 1
ATOM 768 C CA . ASN A 1 96 ? -14.151 3.277 1.435 1.00 72.31 96 ASN A CA 1
ATOM 769 C C . ASN A 1 96 ? -15.266 2.313 1.009 1.00 72.31 96 ASN A C 1
ATOM 771 O O . ASN A 1 96 ? -16.167 2.060 1.799 1.00 72.31 96 ASN A O 1
ATOM 775 N N . ALA A 1 97 ? -15.234 1.816 -0.231 1.00 66.12 97 ALA A N 1
ATOM 776 C CA . ALA A 1 97 ? -16.109 0.732 -0.676 1.00 66.12 97 ALA A CA 1
ATOM 777 C C . ALA A 1 97 ? -15.616 -0.645 -0.192 1.00 66.12 97 ALA A C 1
ATOM 779 O O . ALA A 1 97 ? -16.392 -1.606 -0.184 1.00 66.12 97 ALA A O 1
ATOM 780 N N . CYS A 1 98 ? -14.339 -0.717 0.198 1.00 62.78 98 CYS A N 1
ATOM 781 C CA . CYS A 1 98 ? -13.792 -1.783 1.017 1.00 62.78 98 CYS A CA 1
ATOM 782 C C . CYS A 1 98 ? -14.096 -1.537 2.499 1.00 62.78 98 CYS A C 1
ATOM 784 O O . CYS A 1 98 ? -14.733 -2.416 3.098 1.00 62.78 98 CYS A O 1
#

Foldseek 3Di:
DDDDVVVVVVVVVVPDPDPDDPVCVVVVVVVVLVVQLVVLLVVLCVVVPQADPPPRDRPDSVPDDQDFPDPVPCPDDSNGPRPPCPDPVVSVVRSVRD

Solvent-accessible surface area (backbone atoms only — not comparable to full-atom values): 6310 Å² total; per-residue (Å²): 135,82,83,61,71,70,58,60,60,52,54,61,64,71,69,61,78,84,78,82,49,78,77,51,48,58,58,51,52,52,51,51,51,50,54,49,52,50,55,55,50,53,55,51,36,58,74,67,67,53,39,42,90,89,79,59,58,56,91,50,71,86,76,64,75,86,52,58,76,46,86,86,66,76,70,71,55,91,79,74,55,82,79,76,77,59,54,74,70,54,49,51,52,52,58,71,50,55

Radius of gyration: 20.84 Å; Cα contacts (8 Å, |Δi|>4): 41; chains: 1; bounding box: 64×36×39 Å

pLDDT: mean 72.25, std 12.81, range [45.88, 89.62]